Protein AF-A0A3D1SGY6-F1 (afdb_monomer_lite)

Secondary structure (DSSP, 8-state):
-HHHHHHHHHHHHHHHHHHHHHTTTTSS----SS--PPPHHHHHHHHHHHHHHHHHHHHHHTTTTSSSSTTHHHH--SS-GGG--

Radius of gyration: 29.35 Å; chains: 1; bounding box: 58×37×72 Å

Structure (mmCIF, N/CA/C/O backbone):
data_AF-A0A3D1SGY6-F1
#
_entry.id   AF-A0A3D1SGY6-F1
#
loop_
_atom_site.group_PDB
_atom_site.id
_atom_site.type_symbol
_atom_site.label_atom_id
_atom_site.label_alt_id
_atom_site.label_comp_id
_atom_site.label_asym_id
_atom_site.label_entity_id
_atom_site.label_seq_id
_atom_site.pdbx_PDB_ins_code
_atom_site.Cartn_x
_atom_site.Cartn_y
_atom_site.Cartn_z
_atom_site.occupancy
_atom_site.B_iso_or_equiv
_atom_site.auth_seq_id
_atom_site.auth_comp_id
_atom_site.auth_asym_id
_atom_site.auth_atom_id
_atom_site.pdbx_PDB_model_num
ATOM 1 N N . MET A 1 1 ? -32.394 11.690 10.410 1.00 69.31 1 MET A N 1
ATOM 2 C CA . MET A 1 1 ? -31.695 10.388 10.526 1.00 69.31 1 MET A CA 1
ATOM 3 C C . MET A 1 1 ? -30.410 10.430 11.364 1.00 69.31 1 MET A C 1
ATOM 5 O O . MET A 1 1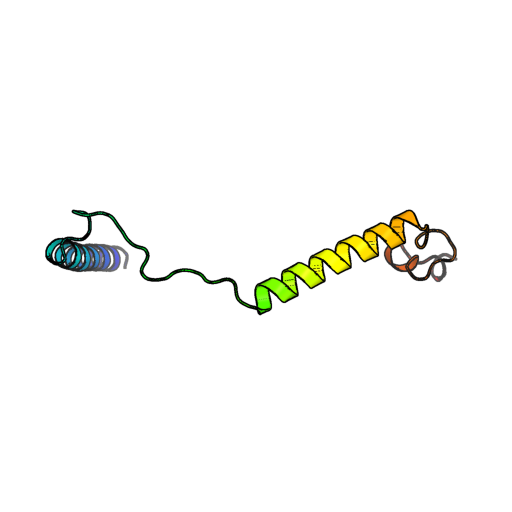 ? -29.814 9.385 11.557 1.00 69.31 1 MET A O 1
ATOM 9 N N . VAL A 1 2 ? -29.995 11.578 11.920 1.00 86.31 2 VAL A N 1
ATOM 10 C CA . VAL A 1 2 ? -28.727 11.688 12.675 1.00 86.31 2 VAL A CA 1
ATOM 11 C C . VAL A 1 2 ? -28.783 10.976 14.031 1.00 86.31 2 VAL A C 1
ATOM 13 O O . VAL A 1 2 ? -27.914 10.173 14.341 1.00 86.31 2 VAL A O 1
ATOM 16 N N . VAL A 1 3 ? -29.842 11.206 14.810 1.00 91.62 3 VAL A N 1
ATOM 17 C CA . VAL A 1 3 ? -30.001 10.641 16.163 1.00 91.62 3 VAL A CA 1
ATOM 18 C C . VAL A 1 3 ? -29.874 9.105 16.218 1.00 91.62 3 VAL A C 1
ATOM 20 O O . VAL A 1 3 ? -29.062 8.630 17.007 1.00 91.62 3 VAL A O 1
ATOM 23 N N . PRO A 1 4 ? -30.576 8.303 15.387 1.00 92.94 4 PRO A N 1
ATOM 24 C CA . PRO A 1 4 ? -30.441 6.844 15.451 1.00 92.94 4 PRO A CA 1
ATOM 25 C C . PRO A 1 4 ? -29.050 6.343 15.034 1.00 92.94 4 PRO A C 1
ATOM 27 O O . PRO A 1 4 ? -28.574 5.358 15.587 1.00 92.94 4 PRO A O 1
ATOM 30 N N . VAL A 1 5 ? -28.371 7.030 14.108 1.00 95.38 5 VAL A N 1
ATOM 31 C CA . VAL A 1 5 ? -27.005 6.673 13.684 1.00 95.38 5 VAL A CA 1
ATOM 32 C C . VAL A 1 5 ? -26.001 6.941 14.802 1.00 95.38 5 VAL A C 1
ATOM 34 O O . VAL A 1 5 ? -25.120 6.117 15.047 1.00 95.38 5 VAL A O 1
ATOM 37 N N . VAL A 1 6 ? -26.153 8.064 15.508 1.00 97.00 6 VAL A N 1
ATOM 38 C CA . VAL A 1 6 ? -25.280 8.421 16.631 1.00 97.00 6 VAL A CA 1
ATOM 39 C C . VAL A 1 6 ? -25.474 7.438 17.781 1.00 97.00 6 VAL A C 1
ATOM 41 O O . VAL A 1 6 ? -24.495 6.868 18.249 1.00 97.00 6 VAL A O 1
ATOM 44 N N . ILE A 1 7 ? -26.721 7.172 18.186 1.00 95.44 7 ILE A N 1
ATOM 45 C CA . ILE A 1 7 ? -27.012 6.220 19.271 1.00 95.44 7 ILE A CA 1
ATOM 46 C C . ILE A 1 7 ? -26.516 4.816 18.901 1.00 95.44 7 ILE A C 1
ATOM 48 O O . ILE A 1 7 ? -25.845 4.180 19.708 1.00 95.44 7 ILE A O 1
ATOM 52 N N . GLY A 1 8 ? -26.766 4.358 17.669 1.00 95.25 8 GLY A N 1
ATOM 53 C CA . GLY A 1 8 ? -26.277 3.061 17.195 1.00 95.25 8 GLY A CA 1
ATOM 54 C C . GLY A 1 8 ? -24.749 2.949 17.214 1.00 95.25 8 GLY A C 1
ATOM 55 O O . GLY A 1 8 ? -24.216 1.926 17.634 1.00 95.25 8 GLY A O 1
ATOM 56 N N . SER A 1 9 ? -24.039 4.012 16.824 1.00 96.50 9 SER A N 1
ATOM 57 C CA . SER A 1 9 ? -22.569 4.049 16.858 1.00 96.50 9 SER A CA 1
ATOM 58 C C . SER A 1 9 ? -22.013 4.036 18.284 1.00 96.50 9 SER A C 1
ATOM 60 O O . SER A 1 9 ? -21.020 3.361 18.539 1.00 96.50 9 SER A O 1
ATOM 62 N N . VAL A 1 10 ? -22.651 4.758 19.216 1.00 97.06 10 VAL A N 1
ATOM 63 C CA . VAL A 1 10 ? -22.230 4.807 20.627 1.00 97.06 10 VAL A CA 1
ATOM 64 C C . VAL A 1 10 ? -22.411 3.446 21.294 1.00 97.06 10 VAL A C 1
ATOM 66 O O . VAL A 1 10 ? -21.461 2.933 21.877 1.00 97.06 10 VAL A O 1
ATOM 69 N N . VAL A 1 11 ? -23.588 2.830 21.143 1.00 97.31 11 VAL A N 1
ATOM 70 C CA . VAL A 1 11 ? -23.863 1.497 21.706 1.00 97.31 11 VAL A CA 1
ATOM 71 C C . VAL A 1 11 ? -22.935 0.442 21.093 1.00 97.31 11 VAL A C 1
ATOM 73 O O . VAL A 1 11 ? -22.403 -0.404 21.805 1.00 97.31 11 VAL A O 1
ATOM 76 N N . GLY A 1 12 ? -22.671 0.518 19.783 1.00 96.50 12 GLY A N 1
ATOM 77 C CA . GLY A 1 12 ? -21.719 -0.379 19.124 1.00 96.50 12 GLY A CA 1
ATOM 78 C C . GLY A 1 12 ? -20.280 -0.212 19.625 1.00 96.50 12 GLY A C 1
ATOM 79 O O . GLY A 1 12 ? -19.563 -1.198 19.775 1.00 96.50 12 GLY A O 1
ATOM 80 N N . ALA A 1 13 ? -19.848 1.019 19.911 1.00 96.44 13 ALA A N 1
ATOM 81 C CA . ALA A 1 13 ? -18.524 1.273 20.473 1.00 96.44 13 ALA A CA 1
ATOM 82 C C . ALA A 1 13 ? -18.388 0.728 21.905 1.00 96.44 13 ALA A C 1
ATOM 84 O O . ALA A 1 13 ? -17.350 0.154 22.233 1.00 96.44 13 ALA A O 1
ATOM 85 N N . GLU A 1 14 ? -19.422 0.874 22.737 1.00 97.56 14 GLU A N 1
ATOM 86 C CA . GLU A 1 14 ? -19.440 0.379 24.120 1.00 97.56 14 GLU A CA 1
ATOM 87 C C . GLU A 1 14 ? -19.271 -1.143 24.188 1.00 97.56 14 GLU A C 1
ATOM 89 O O . GLU A 1 14 ? -18.436 -1.635 24.947 1.00 97.56 14 GLU A O 1
ATOM 94 N N . ASP A 1 15 ? -19.983 -1.886 23.339 1.00 97.12 15 ASP A N 1
ATOM 95 C CA . ASP A 1 15 ? -19.877 -3.348 23.282 1.00 97.12 15 ASP A CA 1
ATOM 96 C C . ASP A 1 15 ? -18.455 -3.803 22.892 1.00 97.12 15 ASP A C 1
ATOM 98 O O . ASP A 1 15 ? -17.860 -4.686 23.517 1.00 97.12 15 ASP A O 1
ATOM 102 N N . ILE A 1 16 ? -17.840 -3.122 21.917 1.00 95.62 16 ILE A N 1
ATOM 103 C CA . ILE A 1 16 ? -16.459 -3.398 21.496 1.00 95.62 16 ILE A CA 1
ATOM 104 C C . ILE A 1 16 ? -15.463 -3.093 22.623 1.00 95.62 16 ILE A C 1
ATOM 106 O O . ILE A 1 16 ? -14.545 -3.885 22.850 1.00 95.62 16 ILE A O 1
ATOM 110 N N . ILE A 1 17 ? -15.620 -1.966 23.326 1.00 95.06 17 ILE A N 1
ATOM 111 C CA . ILE A 1 17 ? -14.729 -1.576 24.429 1.00 95.06 17 ILE A CA 1
ATOM 112 C C . ILE A 1 17 ? -14.858 -2.559 25.591 1.00 95.06 17 ILE A C 1
ATOM 114 O O . ILE A 1 17 ? -13.841 -3.029 26.095 1.00 95.06 17 ILE A O 1
ATOM 118 N N . ASN A 1 18 ? -16.075 -2.946 25.965 1.00 96.00 18 ASN A N 1
ATOM 119 C CA . ASN A 1 18 ? -16.293 -3.914 27.034 1.00 96.00 18 ASN A CA 1
ATOM 120 C C . ASN A 1 18 ? -15.662 -5.279 26.691 1.00 96.00 18 ASN A C 1
ATOM 122 O O . ASN A 1 18 ? -14.932 -5.868 27.489 1.00 96.00 18 ASN A O 1
ATOM 126 N N . ALA A 1 19 ? -15.835 -5.753 25.452 1.00 96.38 19 ALA A N 1
ATOM 127 C CA . ALA A 1 19 ? -15.172 -6.967 24.973 1.00 96.38 19 ALA A CA 1
ATOM 128 C C . ALA A 1 19 ? -13.634 -6.842 24.952 1.00 96.38 19 ALA A C 1
ATOM 130 O O . ALA A 1 19 ? -12.915 -7.822 25.177 1.00 96.38 19 ALA A O 1
ATOM 131 N N . MET A 1 20 ? -13.116 -5.645 24.677 1.00 94.75 20 MET A N 1
ATOM 132 C CA . MET A 1 20 ? -11.690 -5.328 24.691 1.00 94.75 20 MET A CA 1
ATOM 133 C C . MET A 1 20 ? -11.127 -5.337 26.127 1.00 94.75 20 MET A C 1
ATOM 135 O O . MET A 1 20 ? -10.071 -5.933 26.365 1.00 94.75 20 MET A O 1
ATOM 139 N N . GLU A 1 21 ? -11.837 -4.760 27.094 1.00 93.88 21 GLU A N 1
ATOM 140 C CA . GLU A 1 21 ? -11.457 -4.767 28.512 1.00 93.88 21 GLU A CA 1
ATOM 141 C C . GLU A 1 21 ? -11.478 -6.179 29.108 1.00 93.88 21 GLU A C 1
ATOM 143 O O . GLU A 1 21 ? -10.514 -6.572 29.766 1.00 93.88 21 GLU A O 1
ATOM 148 N N . LEU A 1 22 ? -12.489 -6.996 28.783 1.00 94.31 22 LEU A N 1
ATOM 149 C CA . LEU A 1 22 ? -12.558 -8.409 29.189 1.00 94.31 22 LEU A CA 1
ATOM 150 C C . LEU A 1 22 ? -11.377 -9.245 28.673 1.00 94.31 22 LEU A C 1
ATOM 152 O O . LEU A 1 22 ? -10.978 -10.227 29.296 1.00 94.31 22 LEU A O 1
ATOM 156 N N . ARG A 1 23 ? -10.799 -8.860 27.531 1.00 91.19 23 ARG A N 1
ATOM 157 C CA . ARG A 1 23 ? -9.595 -9.482 26.954 1.00 91.19 23 ARG A CA 1
ATOM 158 C C . ARG A 1 23 ? -8.298 -8.822 27.440 1.00 91.19 23 ARG A C 1
ATOM 160 O O . ARG A 1 23 ? -7.232 -9.086 26.883 1.00 91.19 23 ARG A O 1
ATOM 167 N N . CYS A 1 24 ? -8.381 -7.962 28.455 1.00 88.81 24 CYS A N 1
ATOM 168 C CA . CYS A 1 24 ? -7.262 -7.246 29.065 1.00 88.81 24 CYS A CA 1
ATOM 169 C C . CYS A 1 24 ? -6.419 -6.447 28.054 1.00 88.81 24 CYS A C 1
ATOM 171 O O . CYS A 1 24 ? -5.202 -6.293 28.217 1.00 88.81 24 CYS A O 1
ATOM 173 N N . PHE A 1 25 ? -7.034 -5.930 26.984 1.00 85.81 25 PHE A N 1
ATOM 174 C CA . PHE A 1 25 ? -6.323 -5.082 26.030 1.00 85.81 25 PHE A CA 1
ATOM 175 C C . PHE A 1 25 ? -5.864 -3.797 26.734 1.00 85.81 25 PHE A C 1
ATOM 177 O O . PHE A 1 25 ? -6.665 -2.928 27.040 1.00 85.81 25 PHE A O 1
ATOM 184 N N . GLY A 1 26 ? -4.550 -3.638 26.901 1.00 82.00 26 GLY A N 1
ATOM 185 C CA . GLY A 1 26 ? -3.930 -2.386 27.365 1.00 82.00 26 GLY A CA 1
ATOM 186 C C . GLY A 1 26 ? -3.135 -2.531 28.656 1.00 82.00 26 GLY A C 1
ATOM 187 O O . GLY A 1 26 ? -2.342 -1.654 28.969 1.00 82.00 26 GLY A O 1
ATOM 188 N N . MET A 1 27 ? -3.268 -3.666 29.346 1.00 83.88 27 MET A N 1
ATOM 189 C CA . MET A 1 27 ? -2.583 -3.922 30.618 1.00 83.88 27 MET A CA 1
ATOM 190 C C . MET A 1 27 ? -1.124 -4.398 30.463 1.00 83.88 27 MET A C 1
ATOM 192 O O . MET A 1 27 ? -0.374 -4.403 31.434 1.00 83.88 27 MET A O 1
ATOM 196 N N . GLY A 1 28 ? -0.694 -4.807 29.261 1.00 84.56 28 GLY A N 1
ATOM 197 C CA . GLY A 1 28 ? 0.631 -5.398 29.017 1.00 84.56 28 GLY A CA 1
ATOM 198 C C . GLY A 1 28 ? 1.350 -4.863 27.775 1.00 84.56 28 GLY A C 1
ATOM 199 O O . GLY A 1 28 ? 0.782 -4.122 26.969 1.00 84.56 28 GLY A O 1
ATOM 200 N N . LYS A 1 29 ? 2.620 -5.262 27.602 1.00 83.56 29 LYS A N 1
ATOM 201 C CA . LYS A 1 29 ? 3.436 -4.896 26.430 1.00 83.56 29 LYS A CA 1
ATOM 202 C C . LYS A 1 29 ? 2.768 -5.394 25.146 1.00 83.56 29 LYS A C 1
ATOM 204 O O . LYS A 1 29 ? 2.434 -6.570 25.032 1.00 83.56 29 LYS A O 1
ATOM 209 N N . ARG A 1 30 ? 2.581 -4.498 24.175 1.00 85.62 30 ARG A N 1
ATOM 210 C CA . ARG A 1 30 ? 1.960 -4.824 22.886 1.00 85.62 30 ARG A CA 1
ATOM 211 C C . ARG A 1 30 ? 2.971 -5.499 21.963 1.00 85.62 30 ARG A C 1
ATOM 213 O O . ARG A 1 30 ? 4.073 -4.991 21.777 1.00 85.62 30 ARG A O 1
ATOM 220 N N . SER A 1 31 ? 2.573 -6.619 21.371 1.00 87.75 31 SER A N 1
ATOM 221 C CA . SER A 1 31 ? 3.250 -7.216 20.223 1.00 87.75 31 SER A CA 1
ATOM 222 C C . SER A 1 31 ? 2.444 -6.943 18.954 1.00 87.75 31 SER A C 1
ATOM 224 O O . SER A 1 31 ? 1.221 -6.792 18.986 1.00 87.75 31 SER A O 1
ATOM 226 N N . TRP A 1 32 ? 3.138 -6.853 17.825 1.00 88.56 32 TRP A N 1
ATOM 227 C CA . TRP A 1 32 ? 2.508 -6.715 16.519 1.00 88.56 32 TRP A CA 1
ATOM 228 C C . TRP A 1 32 ? 2.099 -8.100 16.017 1.00 88.56 32 TRP A C 1
ATOM 230 O O . TRP A 1 32 ? 2.959 -8.955 15.823 1.00 88.56 32 TRP A O 1
ATOM 240 N N . LEU A 1 33 ? 0.796 -8.327 15.823 1.00 86.62 33 LEU A N 1
ATOM 241 C CA . LEU A 1 33 ? 0.285 -9.581 15.252 1.00 86.62 33 LEU A CA 1
ATOM 242 C C . LEU A 1 33 ? 0.587 -9.659 13.750 1.00 86.62 33 LEU A C 1
ATOM 244 O O . LEU A 1 33 ? 1.076 -10.669 13.255 1.00 86.62 33 LEU A O 1
ATOM 248 N N . THR A 1 34 ? 0.311 -8.569 13.035 1.00 88.75 34 THR A N 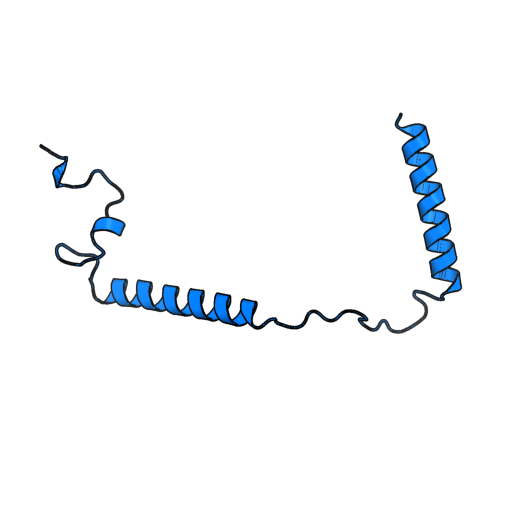1
ATOM 249 C CA . THR A 1 34 ? 0.529 -8.474 11.592 1.00 88.75 34 THR A CA 1
ATOM 250 C C . THR A 1 34 ? 1.741 -7.601 11.335 1.00 88.75 34 THR A C 1
ATOM 252 O O . THR A 1 34 ? 1.719 -6.398 11.587 1.00 88.75 34 THR A O 1
ATOM 255 N N . ILE A 1 35 ? 2.799 -8.219 10.823 1.00 88.12 35 ILE A N 1
ATOM 256 C CA . ILE A 1 35 ? 4.020 -7.530 10.416 1.00 88.12 35 ILE A CA 1
ATOM 257 C C . ILE A 1 35 ? 3.978 -7.378 8.898 1.00 88.12 35 ILE A C 1
ATOM 259 O O . ILE A 1 35 ? 3.791 -8.357 8.167 1.00 88.12 35 ILE A O 1
ATOM 263 N N . LEU A 1 36 ? 4.146 -6.146 8.422 1.00 90.06 36 LEU A N 1
ATOM 264 C CA . LEU A 1 36 ? 4.237 -5.867 6.997 1.00 90.06 36 LEU A CA 1
ATOM 265 C C . LEU A 1 36 ? 5.601 -6.342 6.488 1.00 90.06 36 LEU A C 1
ATOM 267 O O . LEU A 1 36 ? 6.631 -5.753 6.808 1.00 90.06 36 LEU A O 1
ATOM 271 N N . HIS A 1 37 ? 5.601 -7.424 5.714 1.00 88.38 37 HIS A N 1
ATOM 272 C CA . HIS A 1 37 ? 6.815 -7.942 5.097 1.00 88.38 37 HIS A CA 1
ATOM 273 C C . HIS A 1 37 ? 7.004 -7.324 3.710 1.00 88.38 37 HIS A C 1
ATOM 275 O O . HIS A 1 37 ? 6.039 -7.264 2.938 1.00 88.38 37 HIS A O 1
ATOM 281 N N . PRO A 1 38 ? 8.230 -6.900 3.360 1.00 81.25 38 PRO A N 1
ATOM 282 C CA . PRO A 1 38 ? 8.511 -6.383 2.032 1.00 81.25 38 PRO A CA 1
ATOM 283 C C . PRO A 1 38 ? 8.242 -7.475 0.997 1.00 81.25 38 PRO A C 1
ATOM 285 O O . PRO A 1 38 ? 8.784 -8.582 1.063 1.00 81.25 38 PRO A O 1
ATOM 288 N N . ARG A 1 39 ? 7.378 -7.165 0.033 1.00 91.31 39 ARG A N 1
ATOM 289 C CA . ARG A 1 39 ? 7.035 -8.083 -1.054 1.00 91.31 39 ARG A CA 1
ATOM 290 C C . ARG A 1 39 ? 8.077 -7.972 -2.164 1.00 91.31 39 ARG A C 1
ATOM 292 O O . ARG A 1 39 ? 8.636 -6.908 -2.405 1.00 91.31 39 ARG A O 1
ATOM 299 N N . SER A 1 40 ? 8.294 -9.052 -2.908 1.00 88.81 40 SER A N 1
ATOM 300 C CA . SER A 1 40 ? 9.172 -9.043 -4.090 1.00 88.81 40 SER A CA 1
ATOM 301 C C . SER A 1 40 ? 8.790 -7.965 -5.113 1.00 88.81 40 SER A C 1
ATOM 303 O O . SER A 1 40 ? 9.668 -7.371 -5.728 1.00 88.81 40 SER A O 1
ATOM 305 N N . VAL A 1 41 ? 7.494 -7.666 -5.244 1.00 91.44 41 VAL A N 1
ATOM 306 C CA . VAL A 1 41 ? 6.969 -6.601 -6.114 1.00 91.44 41 VAL A CA 1
ATOM 307 C C . VAL A 1 41 ? 7.504 -5.226 -5.711 1.00 91.44 41 VAL A C 1
ATOM 309 O O . VAL A 1 41 ? 7.913 -4.465 -6.578 1.00 91.44 41 VAL A O 1
ATOM 312 N N . ASP A 1 42 ? 7.570 -4.937 -4.411 1.00 90.50 42 ASP A N 1
ATOM 313 C CA . ASP A 1 42 ? 8.105 -3.673 -3.891 1.00 90.50 42 ASP A CA 1
ATOM 314 C C . ASP A 1 42 ? 9.585 -3.512 -4.271 1.00 90.50 42 ASP A C 1
ATOM 316 O O . ASP A 1 42 ? 10.020 -2.472 -4.764 1.00 90.50 42 ASP A O 1
ATOM 320 N N . ARG A 1 43 ? 10.346 -4.612 -4.200 1.00 90.56 43 ARG A N 1
A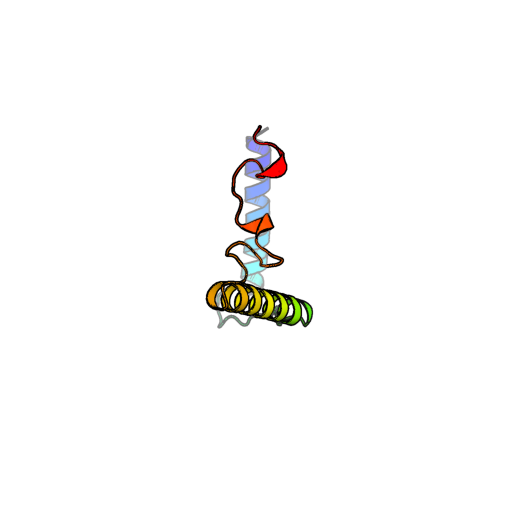TOM 321 C CA . ARG A 1 43 ? 11.741 -4.633 -4.651 1.00 90.56 43 ARG A CA 1
ATOM 322 C C . ARG A 1 43 ? 11.877 -4.359 -6.151 1.00 90.56 43 ARG A C 1
ATOM 324 O O . ARG A 1 43 ? 12.771 -3.616 -6.533 1.00 90.56 43 ARG A O 1
ATOM 331 N N . VAL A 1 44 ? 11.013 -4.936 -6.988 1.00 94.94 44 VAL A N 1
ATOM 332 C CA . VAL A 1 44 ? 11.038 -4.717 -8.448 1.00 94.94 44 VAL A CA 1
ATOM 333 C C . VAL A 1 44 ? 10.687 -3.271 -8.797 1.00 94.94 44 VAL A C 1
ATOM 335 O O . VAL A 1 44 ? 11.340 -2.668 -9.643 1.00 94.94 44 VAL A O 1
ATOM 338 N N . VAL A 1 45 ? 9.681 -2.694 -8.135 1.00 94.31 45 VAL A N 1
ATOM 339 C CA . VAL A 1 45 ? 9.289 -1.294 -8.354 1.00 94.31 45 VAL A CA 1
ATOM 340 C C . VAL A 1 45 ? 10.411 -0.348 -7.925 1.00 94.31 45 VAL A C 1
ATOM 342 O O . VAL A 1 45 ? 10.740 0.591 -8.655 1.00 94.31 45 VAL A O 1
ATOM 345 N N . MET A 1 46 ? 11.049 -0.625 -6.785 1.00 93.19 46 MET A N 1
ATOM 346 C CA . MET A 1 46 ? 12.176 0.162 -6.293 1.00 93.19 46 MET A CA 1
ATOM 347 C C . MET A 1 46 ? 13.371 0.104 -7.255 1.00 93.19 46 MET A C 1
ATOM 349 O O . MET A 1 46 ? 13.926 1.149 -7.595 1.00 93.19 46 MET A O 1
ATOM 353 N N . THR A 1 47 ? 13.752 -1.082 -7.746 1.00 95.31 47 THR A N 1
ATOM 354 C CA . THR A 1 47 ? 14.884 -1.209 -8.679 1.00 95.31 47 THR A CA 1
ATOM 355 C C . THR A 1 47 ? 14.589 -0.582 -10.036 1.00 95.31 47 THR A C 1
ATOM 357 O O . THR A 1 47 ? 15.450 0.113 -10.568 1.00 95.31 47 THR A O 1
ATOM 360 N N . LEU A 1 48 ? 13.382 -0.761 -10.581 1.00 95.94 48 LEU A N 1
ATOM 361 C CA . LEU A 1 48 ? 12.981 -0.157 -11.854 1.00 95.94 48 LEU A CA 1
ATOM 362 C C . LEU A 1 48 ? 13.045 1.370 -11.787 1.00 95.94 48 LEU A C 1
ATOM 364 O O . LEU A 1 48 ? 13.604 2.006 -12.680 1.00 95.94 48 LEU A O 1
ATOM 368 N N . THR A 1 49 ? 12.524 1.952 -10.707 1.00 92.75 49 THR A N 1
ATOM 369 C CA . THR A 1 49 ? 12.534 3.407 -10.504 1.00 92.75 49 THR A CA 1
ATOM 370 C C . THR A 1 49 ? 13.960 3.935 -10.367 1.00 92.75 49 THR A C 1
ATOM 372 O O . THR A 1 49 ? 14.315 4.931 -10.997 1.00 92.75 49 THR A O 1
ATOM 375 N N . LEU A 1 50 ? 14.807 3.239 -9.602 1.00 96.25 50 LEU A N 1
ATOM 376 C CA . LEU A 1 50 ? 16.207 3.612 -9.417 1.00 96.25 50 LEU A CA 1
ATOM 377 C C . LEU A 1 50 ? 16.983 3.567 -10.742 1.00 96.25 50 LEU A C 1
ATOM 379 O O . LEU A 1 50 ? 17.682 4.517 -11.087 1.00 96.25 50 LEU A O 1
ATOM 383 N N . VAL A 1 51 ? 16.827 2.486 -11.512 1.00 96.38 51 VAL A N 1
ATOM 384 C CA . VAL A 1 51 ? 17.473 2.324 -12.822 1.00 96.38 51 VAL A CA 1
ATOM 385 C C . VAL A 1 51 ? 16.997 3.395 -13.799 1.00 96.38 51 VAL A C 1
ATOM 387 O O . VAL A 1 51 ? 17.825 4.006 -14.470 1.00 96.38 51 VAL A O 1
ATOM 390 N N . GLY A 1 52 ? 15.690 3.667 -13.851 1.00 91.50 52 GLY A N 1
ATOM 391 C CA . GLY A 1 52 ? 15.133 4.725 -14.692 1.00 91.50 52 GLY A CA 1
ATOM 392 C C . GLY A 1 52 ? 15.717 6.098 -14.356 1.00 91.50 52 GLY A C 1
ATOM 393 O O . GLY A 1 52 ? 16.146 6.819 -15.255 1.00 91.50 52 GLY A O 1
ATOM 394 N N . PHE A 1 53 ? 15.818 6.431 -13.067 1.00 92.00 53 PHE A N 1
ATOM 395 C CA . PHE A 1 53 ? 16.405 7.689 -12.608 1.00 92.00 53 PHE A CA 1
ATOM 396 C C . PHE A 1 53 ? 17.869 7.845 -13.044 1.00 92.00 53 PHE A C 1
ATOM 398 O O . PHE A 1 53 ? 18.239 8.867 -13.628 1.00 92.00 53 PHE A O 1
ATOM 405 N N . PHE A 1 54 ? 18.699 6.822 -12.820 1.00 93.50 54 PHE A N 1
ATOM 406 C CA . PHE A 1 54 ? 20.101 6.859 -13.238 1.00 93.50 54 PHE A CA 1
ATOM 407 C C . PHE A 1 54 ? 20.259 6.903 -14.754 1.00 93.50 54 PHE A C 1
ATOM 409 O O . PHE A 1 54 ? 21.095 7.657 -15.245 1.00 93.50 54 PHE A O 1
ATOM 416 N N . ALA A 1 55 ? 19.448 6.146 -15.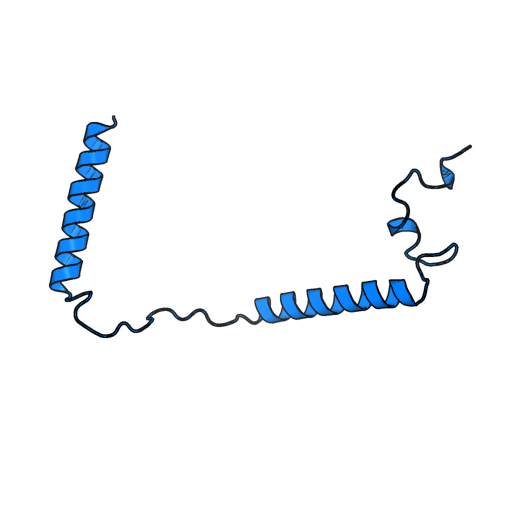496 1.00 89.38 55 ALA A N 1
ATOM 417 C CA . ALA A 1 55 ? 19.471 6.164 -16.951 1.00 89.38 55 ALA A CA 1
ATOM 418 C C . ALA A 1 55 ? 19.166 7.570 -17.480 1.00 89.38 55 ALA A C 1
ATOM 420 O O . ALA A 1 55 ? 19.960 8.125 -18.232 1.00 89.38 55 ALA A O 1
ATOM 421 N N . ILE A 1 56 ? 18.075 8.194 -17.031 1.00 84.81 56 ILE A N 1
ATOM 422 C CA . ILE A 1 56 ? 17.697 9.549 -17.461 1.00 84.81 56 ILE A CA 1
ATOM 423 C C . ILE A 1 56 ? 18.786 10.566 -17.090 1.00 84.81 56 ILE A C 1
ATOM 425 O O . ILE A 1 56 ? 19.140 11.411 -17.910 1.00 84.81 56 ILE A O 1
ATOM 429 N N . THR A 1 57 ? 19.362 10.454 -15.891 1.00 85.06 57 THR A N 1
ATOM 430 C CA . THR A 1 57 ? 20.426 11.355 -15.418 1.00 85.06 57 THR A CA 1
ATOM 431 C C . THR A 1 57 ? 21.705 11.211 -16.245 1.00 85.06 57 THR A C 1
ATOM 433 O O . THR A 1 57 ? 22.289 12.209 -16.661 1.00 85.06 57 THR A O 1
ATOM 436 N N . LEU A 1 58 ? 22.127 9.981 -16.549 1.00 85.19 58 LEU A N 1
ATOM 437 C CA . LEU A 1 58 ? 23.273 9.724 -17.423 1.00 85.19 58 LEU A CA 1
ATOM 438 C C . LEU A 1 58 ? 23.022 10.247 -18.834 1.00 85.19 58 LEU A C 1
ATOM 440 O O . LEU A 1 58 ? 23.866 10.949 -19.380 1.00 85.19 58 LEU A O 1
ATOM 444 N N . LEU A 1 59 ? 21.850 9.969 -19.409 1.00 80.25 59 LEU A N 1
ATOM 445 C CA . LEU A 1 59 ? 21.487 10.489 -20.726 1.00 80.25 59 LEU A CA 1
ATOM 446 C C . LEU A 1 59 ? 21.467 12.029 -20.746 1.00 80.25 59 LEU A C 1
ATOM 448 O O . LEU A 1 59 ? 21.759 12.622 -21.785 1.00 80.25 59 LEU A O 1
ATOM 452 N N . ASN A 1 60 ? 21.173 12.671 -19.610 1.00 77.19 60 ASN A N 1
ATOM 453 C CA . ASN A 1 60 ? 21.227 14.123 -19.462 1.00 77.19 60 ASN A CA 1
ATOM 454 C C . ASN A 1 60 ? 22.659 14.658 -19.469 1.00 77.19 60 ASN A C 1
ATOM 456 O O . ASN A 1 60 ? 22.973 15.546 -20.258 1.00 77.19 60 ASN A O 1
ATOM 460 N N . ILE A 1 61 ? 23.539 14.054 -18.672 1.00 78.06 61 ILE A N 1
ATOM 461 C CA . ILE A 1 61 ? 24.953 14.440 -18.586 1.00 78.06 61 ILE A CA 1
ATOM 462 C C . ILE A 1 61 ? 25.694 14.178 -19.907 1.00 78.06 61 ILE A C 1
ATOM 464 O O . ILE A 1 61 ? 26.528 14.984 -20.309 1.00 78.06 61 ILE A O 1
ATOM 468 N N . LEU A 1 62 ? 25.375 13.089 -20.618 1.00 75.88 62 LEU A N 1
ATOM 469 C CA . LEU A 1 62 ? 25.986 12.744 -21.910 1.00 75.88 62 LEU A CA 1
ATOM 470 C C . LEU A 1 62 ? 25.532 13.655 -23.070 1.00 75.88 62 LEU A C 1
ATOM 472 O O . LEU A 1 62 ? 25.959 13.457 -24.205 1.00 75.88 62 LEU A O 1
ATOM 476 N N . GLY A 1 63 ? 24.672 14.645 -22.818 1.00 63.97 63 GLY A N 1
ATOM 477 C CA . GLY A 1 63 ? 24.271 15.624 -23.827 1.00 63.97 63 GLY A CA 1
ATOM 478 C C . GLY A 1 63 ? 23.302 15.089 -24.887 1.00 63.97 63 GLY A C 1
ATOM 479 O O . GLY A 1 63 ? 23.065 15.768 -25.883 1.00 63.97 63 GLY A O 1
ATOM 480 N N . ASN A 1 64 ? 22.666 13.928 -24.663 1.00 62.69 64 ASN A N 1
ATOM 481 C CA . ASN A 1 64 ? 21.697 13.312 -25.589 1.00 62.69 64 ASN A CA 1
ATOM 482 C C . ASN A 1 64 ? 20.373 14.109 -25.733 1.00 62.69 64 ASN A C 1
ATOM 484 O O . ASN A 1 64 ? 19.440 13.665 -26.403 1.00 62.69 64 ASN A O 1
ATOM 488 N N . PHE A 1 65 ? 20.279 15.280 -25.097 1.00 58.94 65 PHE A N 1
ATOM 489 C CA . PHE A 1 65 ? 19.173 16.230 -25.221 1.00 58.94 65 PHE A CA 1
ATOM 490 C C . PHE A 1 65 ? 19.491 17.428 -26.137 1.00 58.94 65 PHE A C 1
ATOM 492 O O . PHE A 1 65 ? 18.587 18.212 -26.409 1.00 58.94 65 PHE A O 1
ATOM 499 N N . TYR A 1 66 ? 20.722 17.577 -26.654 1.00 56.00 66 TYR A N 1
ATOM 500 C CA . TYR A 1 66 ? 21.097 18.695 -27.534 1.00 56.00 66 TYR A CA 1
ATOM 501 C C . TYR A 1 66 ? 21.166 18.279 -29.012 1.00 56.00 66 TYR A C 1
ATOM 503 O O . TYR A 1 66 ? 21.966 17.425 -29.381 1.00 56.00 66 TYR A O 1
ATOM 511 N N . SER A 1 67 ? 20.342 18.930 -29.847 1.00 58.34 67 SER A N 1
ATOM 512 C CA . SER A 1 67 ? 20.308 19.010 -31.328 1.00 58.34 67 SER A CA 1
ATOM 513 C C . SER A 1 67 ? 20.299 17.713 -32.175 1.00 58.34 67 SER A C 1
ATOM 515 O O . SER A 1 67 ? 19.667 17.686 -33.224 1.00 58.34 67 SER A O 1
ATOM 517 N N . THR A 1 68 ? 20.940 16.615 -31.757 1.00 56.94 68 THR A N 1
ATOM 518 C CA . THR A 1 68 ? 21.092 15.370 -32.550 1.00 56.94 68 THR A CA 1
ATOM 519 C C . THR A 1 68 ? 20.863 14.078 -31.751 1.00 56.94 68 THR A C 1
ATOM 521 O O . THR A 1 68 ? 21.122 12.984 -32.248 1.00 56.94 68 THR A O 1
ATOM 524 N N . GLY A 1 69 ? 20.369 14.176 -30.514 1.00 60.34 69 GLY A N 1
ATOM 525 C CA . GLY A 1 69 ? 20.117 13.018 -29.650 1.00 60.34 69 GLY A CA 1
ATOM 526 C C . GLY A 1 69 ? 18.697 12.444 -29.756 1.00 60.34 69 GLY A C 1
ATOM 527 O O . GLY A 1 69 ? 17.728 13.172 -29.972 1.00 60.34 69 GLY A O 1
ATOM 528 N N . PHE A 1 70 ? 18.554 11.129 -29.548 1.00 57.47 70 PHE A N 1
ATOM 529 C CA . PHE A 1 70 ? 17.279 10.390 -29.654 1.00 57.47 70 PHE A CA 1
ATOM 530 C C . PHE A 1 70 ? 16.184 10.902 -28.693 1.00 57.47 70 PHE A C 1
ATOM 532 O O . PHE A 1 70 ? 14.998 10.777 -28.987 1.00 57.47 70 PHE A O 1
ATOM 539 N N . LEU A 1 71 ? 16.560 11.522 -27.565 1.00 59.41 71 LEU A N 1
ATOM 540 C CA . LEU A 1 71 ? 15.618 12.068 -26.577 1.00 59.41 71 LEU A CA 1
ATOM 541 C C . LEU A 1 71 ? 15.342 13.573 -26.728 1.00 59.41 71 LEU A C 1
ATOM 543 O O . LEU A 1 71 ? 14.659 14.150 -25.881 1.00 59.41 71 LEU A O 1
ATOM 547 N N . HIS A 1 72 ? 15.800 14.208 -27.813 1.00 60.50 72 HIS A N 1
ATOM 548 C CA . HIS A 1 72 ? 15.521 15.621 -28.097 1.00 60.50 72 HIS A CA 1
ATOM 549 C C . HIS A 1 72 ? 14.012 15.936 -28.098 1.00 60.50 72 HIS A C 1
ATOM 551 O O . HIS A 1 72 ? 13.606 16.994 -27.631 1.00 60.50 72 HIS A O 1
ATOM 557 N N . VAL A 1 73 ? 13.169 14.983 -28.524 1.00 58.50 73 VAL A N 1
ATOM 558 C CA . VAL A 1 73 ? 11.695 15.094 -28.551 1.00 58.50 73 VAL A CA 1
ATOM 559 C C . VAL A 1 73 ? 11.076 15.285 -27.158 1.00 58.50 73 VAL A C 1
ATOM 561 O O . VAL A 1 73 ? 10.060 15.958 -27.036 1.00 58.50 73 VAL A O 1
ATOM 564 N N . LEU A 1 74 ? 11.689 14.746 -26.098 1.00 62.31 74 LEU A N 1
ATOM 565 C CA . LEU A 1 74 ? 11.181 14.884 -24.725 1.00 62.31 74 LEU A CA 1
ATOM 566 C C . LEU A 1 74 ? 11.549 16.233 -24.084 1.00 62.31 74 LEU A C 1
ATOM 568 O O . LEU A 1 74 ? 10.931 16.630 -23.099 1.00 62.31 74 LEU A O 1
ATOM 572 N N . HIS A 1 75 ? 12.552 16.931 -24.627 1.00 58.75 75 HIS A N 1
ATOM 573 C CA . HIS A 1 75 ? 13.000 18.237 -24.137 1.00 58.75 75 HIS A CA 1
ATOM 574 C C . HIS A 1 75 ? 12.218 19.407 -24.754 1.00 58.75 75 HIS A C 1
ATOM 576 O O . HIS A 1 75 ? 12.193 20.501 -24.191 1.00 58.75 75 HIS A O 1
ATOM 582 N N . ILE A 1 76 ? 11.548 19.192 -25.891 1.00 59.69 76 ILE A N 1
ATOM 583 C CA . ILE A 1 76 ? 10.723 20.216 -26.541 1.00 59.69 76 ILE A CA 1
ATOM 584 C C . ILE A 1 76 ? 9.411 20.363 -25.757 1.00 59.69 76 ILE A C 1
ATOM 586 O O . ILE A 1 76 ? 8.422 19.684 -26.010 1.00 59.69 76 ILE A O 1
ATOM 590 N N . GLN A 1 77 ? 9.389 21.283 -24.793 1.00 59.22 77 GLN A N 1
ATOM 591 C CA . GLN A 1 77 ? 8.170 21.765 -24.120 1.00 59.22 77 GLN A CA 1
ATOM 592 C C . GLN A 1 77 ? 7.353 22.724 -25.023 1.00 59.22 77 GLN A C 1
ATOM 594 O O . GLN A 1 77 ? 6.608 23.570 -24.537 1.00 59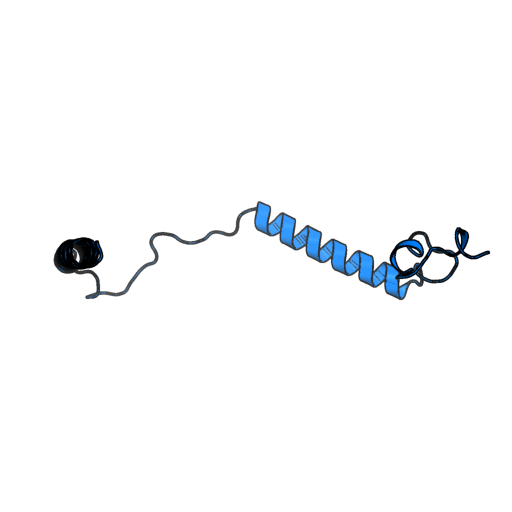.22 77 GLN A O 1
ATOM 599 N N . GLY A 1 78 ? 7.517 22.641 -26.346 1.00 61.41 78 GLY A N 1
ATOM 600 C CA . GLY A 1 78 ? 6.953 23.566 -27.326 1.00 61.41 78 GLY A CA 1
ATOM 601 C C . GLY A 1 78 ? 6.781 22.912 -28.694 1.00 61.41 78 GLY A C 1
ATOM 602 O O . GLY A 1 78 ? 7.337 21.844 -28.947 1.00 61.41 78 GLY A O 1
ATOM 603 N N . ILE A 1 79 ? 5.969 23.552 -29.544 1.00 59.72 79 ILE A N 1
ATOM 604 C CA . ILE A 1 79 ? 5.590 23.089 -30.888 1.00 59.72 79 ILE A CA 1
ATOM 605 C C . ILE A 1 79 ? 6.841 22.572 -31.610 1.00 59.72 79 ILE A C 1
ATOM 607 O O . ILE A 1 79 ? 7.821 23.312 -31.729 1.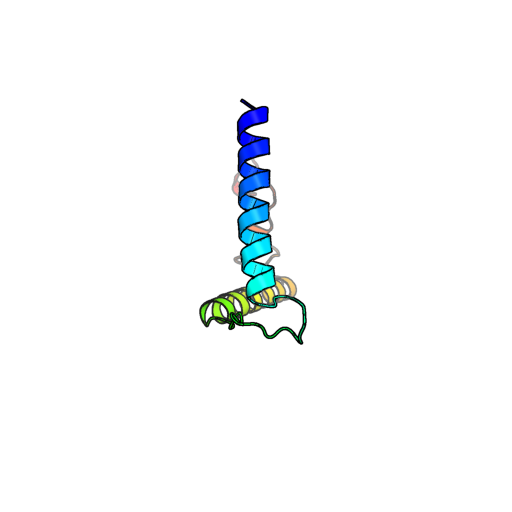00 59.72 79 ILE A O 1
ATOM 611 N N . PRO A 1 80 ? 6.849 21.306 -32.051 1.00 61.88 80 PRO A N 1
ATOM 612 C CA . PRO A 1 80 ? 8.040 20.727 -32.635 1.00 61.88 80 PRO A CA 1
ATOM 613 C C . PRO A 1 80 ? 8.419 21.498 -33.904 1.00 61.88 80 PRO A C 1
ATOM 615 O O . PRO A 1 80 ? 7.557 21.911 -34.674 1.00 61.88 80 PRO A O 1
ATOM 618 N N . GLN A 1 81 ? 9.717 21.697 -34.120 1.00 59.50 81 GLN A N 1
ATOM 619 C CA . GLN A 1 81 ? 10.265 22.643 -35.104 1.00 59.50 81 GLN A CA 1
ATOM 620 C C . GLN A 1 81 ? 9.857 22.362 -36.567 1.00 59.50 81 GLN A C 1
ATOM 622 O O . GLN A 1 81 ? 10.030 23.220 -37.421 1.00 59.50 81 GLN A O 1
ATOM 627 N N . PHE A 1 82 ? 9.280 21.190 -36.855 1.00 63.50 82 PHE A N 1
ATOM 628 C CA . PHE A 1 82 ? 8.684 20.843 -38.152 1.00 63.50 82 PHE A CA 1
ATOM 629 C C . PHE A 1 82 ? 7.287 21.455 -38.395 1.00 63.50 82 PHE A C 1
ATOM 631 O O . PHE A 1 82 ? 6.734 21.295 -39.479 1.00 63.50 82 PHE A O 1
ATOM 638 N N . LEU A 1 83 ? 6.695 22.096 -37.383 1.00 61.00 83 LEU A N 1
ATOM 639 C CA . LEU A 1 83 ? 5.375 22.743 -37.400 1.00 61.00 83 LEU A CA 1
ATOM 640 C C . LEU A 1 83 ? 5.467 24.281 -37.328 1.00 61.00 83 LEU A C 1
ATOM 642 O O . LEU A 1 83 ? 4.435 24.951 -37.297 1.00 61.00 83 LEU A O 1
ATOM 646 N N . LEU A 1 84 ? 6.683 24.838 -37.286 1.00 61.19 84 LEU A N 1
ATOM 647 C CA . LEU A 1 84 ? 6.931 26.268 -37.479 1.00 61.19 84 LEU A CA 1
ATOM 648 C C . LEU A 1 84 ? 7.190 26.515 -38.980 1.00 61.19 84 LEU A C 1
ATOM 650 O O . LEU A 1 84 ? 7.923 25.721 -39.573 1.00 61.19 84 LEU A O 1
ATOM 654 N N . PRO A 1 85 ? 6.561 27.536 -39.598 1.00 62.41 85 PRO A N 1
ATOM 655 C CA . PRO A 1 85 ? 6.725 27.842 -41.021 1.00 62.41 85 PRO A CA 1
ATOM 656 C C . PRO A 1 85 ? 8.151 28.269 -41.384 1.00 62.41 85 PRO A C 1
ATOM 658 O O . PRO A 1 85 ? 8.836 28.865 -40.519 1.00 62.41 85 PRO A O 1
#

Sequence (85 aa):
MVVPVVIGSVVGAEDIINAMELRCFGMGKRSWLTILHPRSVDRVVMTLTLVGFFAITLLNILGNFYSTGFLHVLHIQGIPQFLLP

pLDDT: mean 82.13, std 14.41, range [56.0, 97.56]

Foldseek 3Di:
DVVVVVVVVVVVVVVVVVVCVVVVPPVDDDDDPDDDDDDVVNVVVVVVVVVVVVVVVVCVVVVLCPDDHPCVVVVPPDDPPVPDD